Protein AF-A0A929A3M8-F1 (afdb_monomer_lite)

Foldseek 3Di:
DQDKAKDFAAQQWKKWQQAPVQPFIWIWGWHDDDPFWTKIFGAPDGHSDDDAPVVVVPGDGPGLIDTDTPCVCSVTPHMYTRGGDQDDPVSCVNVLVVCVVVPNDPVRSVVVVVVSNVRNPDDDTFTWIWDQDPNDIDIDTDDD

pLDDT: mean 92.81, std 7.04, range [53.34, 97.94]

Structure (mmCIF, N/CA/C/O backbone):
data_AF-A0A929A3M8-F1
#
_entry.id   AF-A0A929A3M8-F1
#
loop_
_atom_site.group_PDB
_atom_site.id
_atom_site.type_symbol
_atom_site.label_atom_id
_atom_site.label_alt_id
_atom_site.label_comp_id
_atom_site.label_asym_id
_atom_site.label_entity_id
_atom_site.label_seq_id
_atom_site.pdbx_PDB_ins_code
_atom_site.Cartn_x
_atom_site.Cartn_y
_atom_site.Cartn_z
_atom_site.occupancy
_atom_site.B_iso_or_equiv
_atom_site.auth_seq_id
_atom_site.auth_comp_id
_atom_site.auth_asym_id
_atom_site.auth_atom_id
_atom_site.pdbx_PDB_model_num
ATOM 1 N N . MET A 1 1 ? -1.871 -21.679 -12.265 1.00 53.34 1 MET A N 1
ATOM 2 C CA . MET A 1 1 ? -1.455 -21.773 -10.854 1.00 53.34 1 MET A CA 1
ATOM 3 C C . MET A 1 1 ? -0.637 -20.527 -10.605 1.00 53.34 1 MET A C 1
ATOM 5 O O . MET A 1 1 ? 0.323 -20.334 -11.343 1.00 53.34 1 MET A O 1
ATOM 9 N N . SER A 1 2 ? -1.087 -19.638 -9.722 1.00 64.31 2 SER A N 1
ATOM 10 C CA . SER A 1 2 ? -0.268 -18.497 -9.307 1.00 64.31 2 SER A CA 1
ATOM 11 C C . SER A 1 2 ? 0.923 -19.017 -8.505 1.00 64.31 2 SER A C 1
ATOM 13 O O . SER A 1 2 ? 0.824 -20.044 -7.830 1.00 64.31 2 SER A O 1
ATOM 15 N N . ASN A 1 3 ? 2.069 -18.357 -8.639 1.00 80.56 3 ASN A N 1
ATOM 16 C CA . ASN A 1 3 ? 3.227 -18.676 -7.814 1.00 80.56 3 ASN A CA 1
ATOM 17 C C . ASN A 1 3 ? 3.029 -18.050 -6.425 1.00 80.56 3 ASN A C 1
ATOM 19 O O . ASN A 1 3 ? 2.407 -16.989 -6.342 1.00 80.56 3 ASN A O 1
ATOM 23 N N . PRO A 1 4 ? 3.556 -18.662 -5.351 1.00 89.19 4 PRO A N 1
ATOM 24 C CA . PRO A 1 4 ? 3.612 -18.004 -4.054 1.00 89.19 4 PRO A CA 1
ATOM 25 C C . PRO A 1 4 ? 4.333 -16.655 -4.161 1.00 89.19 4 PRO A C 1
ATOM 27 O O . PRO A 1 4 ? 5.348 -16.557 -4.857 1.00 89.19 4 PRO A O 1
ATOM 30 N N . LEU A 1 5 ? 3.829 -15.645 -3.455 1.00 92.06 5 LEU A N 1
ATOM 31 C CA . LEU A 1 5 ? 4.439 -14.322 -3.360 1.00 92.06 5 LEU A CA 1
ATOM 32 C C . LEU A 1 5 ? 5.021 -14.124 -1.961 1.00 92.06 5 LEU A C 1
ATOM 34 O O 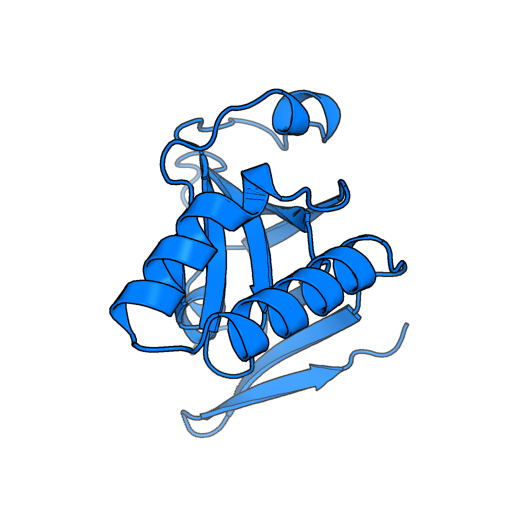. LEU A 1 5 ? 4.302 -14.207 -0.966 1.00 92.06 5 LEU A O 1
ATOM 38 N N . ASP A 1 6 ? 6.310 -13.808 -1.894 1.00 94.19 6 ASP A N 1
ATOM 39 C CA . ASP A 1 6 ? 6.954 -13.353 -0.666 1.00 94.19 6 ASP A CA 1
ATOM 40 C C . ASP A 1 6 ? 6.833 -11.827 -0.592 1.00 94.19 6 ASP A C 1
ATOM 42 O O . ASP A 1 6 ? 7.399 -11.114 -1.414 1.00 94.19 6 ASP A O 1
ATOM 46 N N . LEU A 1 7 ? 6.086 -11.331 0.392 1.00 94.62 7 LEU A N 1
ATOM 47 C CA . LEU A 1 7 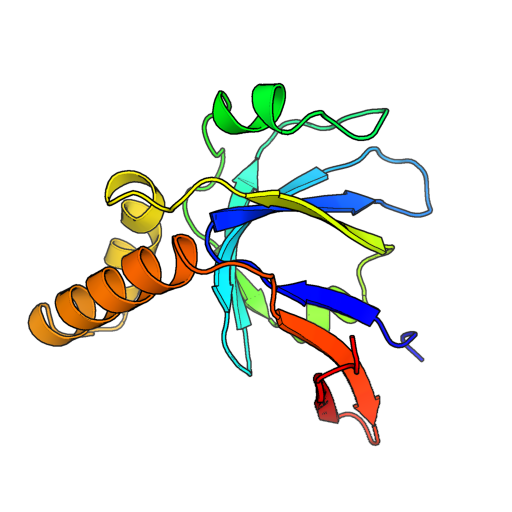? 5.785 -9.913 0.576 1.00 94.62 7 LEU A CA 1
ATOM 48 C C . LEU A 1 7 ? 6.357 -9.417 1.906 1.00 94.62 7 LEU A C 1
ATOM 50 O O . LEU A 1 7 ? 6.251 -10.101 2.926 1.00 94.62 7 LEU A O 1
ATOM 54 N N . ASP A 1 8 ? 6.933 -8.219 1.904 1.00 95.56 8 ASP A N 1
ATOM 55 C CA . ASP A 1 8 ? 7.335 -7.504 3.116 1.00 95.56 8 ASP A CA 1
ATOM 56 C C . ASP A 1 8 ? 6.310 -6.391 3.377 1.00 95.56 8 ASP A C 1
ATOM 58 O O . ASP A 1 8 ? 6.267 -5.389 2.663 1.00 95.56 8 ASP A O 1
ATOM 62 N N . VAL A 1 9 ? 5.439 -6.577 4.369 1.00 95.62 9 VAL A N 1
ATOM 63 C CA . VAL A 1 9 ? 4.327 -5.670 4.686 1.00 95.62 9 VAL A CA 1
ATOM 64 C C . VAL A 1 9 ? 4.786 -4.566 5.635 1.00 95.62 9 VAL A C 1
ATOM 66 O O . VAL A 1 9 ? 5.237 -4.835 6.749 1.00 95.62 9 VAL A O 1
ATOM 69 N N . LEU A 1 10 ? 4.637 -3.317 5.199 1.00 96.50 10 LEU A N 1
ATOM 70 C CA . LEU A 1 10 ? 4.975 -2.114 5.946 1.00 96.50 10 LEU A CA 1
ATOM 71 C C . LEU A 1 10 ? 3.897 -1.052 5.711 1.00 96.50 10 LEU A C 1
ATOM 73 O O . LEU A 1 10 ? 3.747 -0.554 4.595 1.00 96.50 10 LEU A O 1
ATOM 77 N N . TRP A 1 11 ? 3.158 -0.677 6.756 1.00 97.00 11 TRP A N 1
ATOM 78 C CA . TRP A 1 11 ? 2.201 0.431 6.682 1.00 97.00 11 TRP A CA 1
ATOM 79 C C . TRP A 1 11 ? 2.942 1.732 6.353 1.00 97.00 11 TRP A C 1
ATOM 81 O O . TRP A 1 11 ? 3.958 2.051 6.965 1.00 97.00 11 TRP A O 1
ATOM 91 N N . GLY A 1 12 ? 2.462 2.481 5.361 1.00 97.00 12 GLY A N 1
ATOM 92 C CA . GLY A 1 12 ? 3.185 3.626 4.799 1.00 97.00 12 GLY A CA 1
ATOM 93 C C . GLY A 1 12 ? 4.339 3.256 3.859 1.00 97.00 12 GLY A C 1
ATOM 94 O O . GLY A 1 12 ? 5.050 4.152 3.396 1.00 97.00 12 GLY A O 1
ATOM 95 N N . GLY A 1 13 ? 4.519 1.966 3.565 1.00 97.62 13 GLY A N 1
ATOM 96 C CA . GLY A 1 13 ? 5.479 1.445 2.600 1.00 97.62 13 GLY A CA 1
ATOM 97 C C . GLY A 1 13 ? 5.110 1.797 1.162 1.00 97.62 13 GLY A C 1
ATOM 98 O O . GLY A 1 13 ? 3.939 1.759 0.787 1.00 97.62 13 GLY A O 1
ATOM 99 N N . TYR A 1 14 ? 6.118 2.125 0.361 1.00 97.94 14 TYR A N 1
ATOM 100 C CA . TYR A 1 14 ? 6.021 2.287 -1.084 1.00 97.94 14 TYR A CA 1
ATOM 101 C C . TYR A 1 14 ? 6.443 0.992 -1.765 1.00 97.94 14 TYR A C 1
ATOM 103 O O . TYR A 1 14 ? 7.506 0.445 -1.463 1.00 97.94 14 TYR A O 1
ATOM 111 N N . TYR A 1 15 ? 5.625 0.530 -2.698 1.00 97.31 15 TYR A N 1
ATOM 112 C CA . TYR A 1 15 ? 5.800 -0.739 -3.383 1.00 97.31 15 TYR A CA 1
ATOM 113 C C . TYR A 1 15 ? 5.904 -0.523 -4.881 1.00 97.31 15 TYR A C 1
ATOM 115 O O . TYR A 1 15 ? 5.116 0.227 -5.451 1.00 97.31 15 TYR A O 1
ATOM 123 N N . ALA A 1 16 ? 6.843 -1.217 -5.512 1.00 96.12 16 ALA A N 1
ATOM 124 C CA . ALA A 1 16 ? 6.880 -1.383 -6.956 1.00 96.12 16 ALA A CA 1
ATOM 125 C C . ALA A 1 16 ? 6.024 -2.589 -7.351 1.00 96.12 16 ALA A C 1
ATOM 127 O O . ALA A 1 16 ? 6.239 -3.669 -6.805 1.00 96.12 16 ALA A O 1
ATOM 128 N N . SER A 1 17 ? 5.122 -2.423 -8.322 1.00 93.69 17 SER A N 1
ATOM 129 C CA . SER A 1 17 ? 4.612 -3.533 -9.138 1.00 93.69 17 SER A CA 1
ATOM 130 C C . SER A 1 17 ? 5.385 -3.546 -10.458 1.00 93.69 17 SER A C 1
ATOM 132 O O . SER A 1 17 ? 5.405 -2.552 -11.196 1.00 93.69 17 SER A O 1
ATOM 134 N N . ILE A 1 18 ? 6.089 -4.649 -10.710 1.00 92.12 18 ILE A N 1
ATOM 135 C CA . ILE A 1 18 ? 7.024 -4.811 -11.824 1.00 92.12 18 ILE A CA 1
ATOM 136 C C . ILE A 1 18 ? 6.432 -5.816 -12.818 1.00 92.12 18 ILE A C 1
ATOM 138 O O . ILE A 1 18 ? 6.495 -7.020 -12.566 1.00 92.12 18 ILE A O 1
ATOM 142 N N . PRO A 1 19 ? 5.904 -5.363 -13.965 1.00 88.19 19 PRO A N 1
ATOM 143 C CA . PRO A 1 19 ? 5.342 -6.256 -14.965 1.00 88.19 19 PRO A CA 1
ATOM 144 C C . PRO A 1 19 ? 6.431 -7.042 -15.716 1.00 88.19 19 PRO A C 1
ATOM 146 O O . PRO A 1 19 ? 7.484 -6.507 -16.075 1.00 88.19 19 PRO A O 1
ATOM 149 N N . LYS A 1 20 ? 6.171 -8.320 -16.016 1.00 82.00 20 LYS A N 1
ATOM 150 C CA . LYS A 1 20 ? 7.071 -9.233 -16.750 1.00 82.00 20 LYS A CA 1
ATOM 151 C C . LYS A 1 20 ? 7.211 -8.850 -18.218 1.00 82.00 20 LYS A C 1
ATOM 153 O O . LYS A 1 20 ? 8.196 -9.221 -18.855 1.00 82.00 20 LYS A O 1
ATOM 158 N N . ASP A 1 21 ? 6.226 -8.142 -18.763 1.00 86.25 21 ASP A N 1
ATOM 159 C CA . ASP A 1 21 ? 6.214 -7.690 -20.155 1.00 86.25 21 ASP A CA 1
ATOM 160 C C . ASP A 1 21 ? 7.057 -6.424 -20.398 1.00 86.25 21 ASP A C 1
ATOM 162 O O . ASP A 1 21 ? 7.259 -6.030 -21.548 1.00 86.25 21 ASP A O 1
ATOM 166 N N . GLY A 1 22 ? 7.589 -5.811 -19.333 1.00 82.38 22 GLY A N 1
ATOM 167 C CA . GLY A 1 22 ? 8.419 -4.614 -19.420 1.00 82.38 22 GLY A CA 1
ATOM 168 C C . GLY A 1 22 ? 7.642 -3.326 -19.709 1.00 82.38 22 GLY A C 1
ATOM 169 O O . GLY A 1 22 ? 8.260 -2.342 -20.114 1.00 82.38 22 GLY A O 1
ATOM 170 N N . SER A 1 23 ? 6.321 -3.301 -19.493 1.00 86.00 23 SER A N 1
ATOM 171 C CA . SER A 1 23 ? 5.458 -2.117 -19.679 1.00 86.00 23 SER A CA 1
ATOM 172 C C . SER A 1 23 ? 5.746 -0.948 -18.721 1.00 86.00 23 SER A C 1
ATOM 174 O O . SER A 1 23 ? 5.195 0.139 -18.894 1.00 86.00 23 SER A O 1
ATOM 176 N N . GLY A 1 24 ? 6.685 -1.130 -17.791 1.00 91.94 24 GLY A N 1
ATOM 177 C CA . GLY A 1 24 ? 7.164 -0.118 -16.856 1.00 91.94 24 GLY A CA 1
ATOM 178 C C . GLY A 1 24 ? 6.682 -0.380 -15.434 1.00 91.94 24 GLY A C 1
ATOM 179 O O . GLY A 1 24 ? 5.648 -0.995 -15.208 1.00 91.94 24 GLY A O 1
ATOM 180 N N . ILE A 1 25 ? 7.469 0.059 -14.460 1.00 94.75 25 ILE A N 1
ATOM 181 C CA . ILE A 1 25 ? 7.209 -0.155 -13.039 1.00 94.75 25 ILE A CA 1
ATOM 182 C C . ILE A 1 25 ? 6.176 0.867 -12.580 1.00 94.75 25 ILE A C 1
ATOM 184 O O . ILE A 1 25 ? 6.384 2.072 -12.739 1.00 94.75 25 ILE A O 1
ATOM 188 N N . SER A 1 26 ? 5.090 0.384 -11.990 1.00 95.06 26 SER A N 1
ATOM 189 C CA . SER A 1 26 ? 4.109 1.223 -11.301 1.00 95.06 26 SER A CA 1
ATOM 190 C C . SER A 1 26 ? 4.368 1.204 -9.798 1.00 95.06 26 SER A C 1
ATOM 192 O O . SER A 1 26 ? 5.014 0.288 -9.282 1.00 95.06 26 SER A O 1
ATOM 194 N N . VAL A 1 27 ? 3.895 2.231 -9.091 1.00 96.62 27 VAL A N 1
ATOM 195 C CA . VAL A 1 27 ? 4.092 2.355 -7.645 1.00 96.62 27 VAL A CA 1
ATOM 196 C C . VAL A 1 27 ? 2.768 2.590 -6.938 1.00 96.62 27 VAL A C 1
ATOM 198 O O . VAL A 1 27 ? 1.901 3.320 -7.422 1.00 96.62 27 VAL A O 1
ATOM 201 N N . PHE A 1 28 ? 2.640 2.005 -5.753 1.00 97.12 28 PHE A N 1
ATOM 202 C CA . PHE A 1 28 ? 1.574 2.310 -4.810 1.00 97.12 28 PHE A CA 1
ATOM 203 C C . PHE A 1 28 ? 2.131 2.473 -3.396 1.00 97.12 28 PHE A C 1
ATOM 205 O O . PHE A 1 28 ? 3.216 1.983 -3.079 1.00 97.12 28 PHE A O 1
ATOM 212 N N . ARG A 1 29 ? 1.383 3.160 -2.533 1.00 97.88 29 ARG A N 1
ATOM 213 C CA . ARG A 1 29 ? 1.700 3.288 -1.107 1.00 97.88 29 ARG A CA 1
ATOM 214 C C . ARG A 1 29 ? 0.655 2.564 -0.278 1.00 97.88 29 ARG A C 1
ATOM 216 O O . ARG A 1 29 ? -0.534 2.825 -0.436 1.00 97.88 29 ARG A O 1
ATOM 223 N N . LEU A 1 30 ? 1.095 1.674 0.606 1.00 97.69 30 LEU A N 1
ATOM 224 C CA . LEU A 1 30 ? 0.218 0.906 1.484 1.00 97.69 30 LEU A CA 1
ATOM 225 C C . LEU A 1 30 ? -0.322 1.791 2.612 1.00 97.69 30 LEU A C 1
ATOM 227 O O . LEU A 1 30 ? 0.449 2.369 3.380 1.00 97.69 30 LEU A O 1
ATOM 231 N N . LEU A 1 31 ? -1.644 1.872 2.723 1.00 97.69 31 LEU A N 1
ATOM 232 C CA . LEU A 1 31 ? -2.357 2.618 3.762 1.00 97.69 31 LEU A CA 1
ATOM 233 C C . LEU A 1 31 ? -2.853 1.687 4.867 1.00 97.69 31 LEU A C 1
ATOM 235 O O . LEU A 1 31 ? -2.755 2.018 6.045 1.00 97.69 31 LEU A O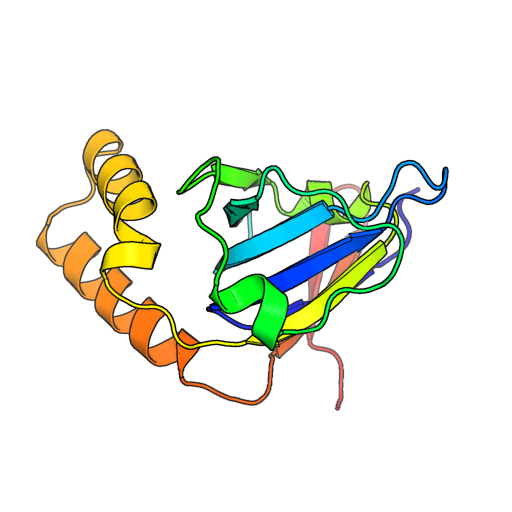 1
ATOM 239 N N . ASP A 1 32 ? -3.366 0.520 4.476 1.00 96.31 32 ASP A N 1
ATOM 240 C CA . ASP A 1 32 ? -3.869 -0.506 5.384 1.00 96.31 32 ASP A CA 1
ATOM 241 C C . ASP A 1 32 ? -3.763 -1.898 4.750 1.00 96.31 32 ASP A C 1
ATOM 243 O O . ASP A 1 32 ? -3.760 -2.033 3.525 1.00 96.31 32 ASP A O 1
ATOM 247 N N . PHE A 1 33 ? -3.680 -2.935 5.577 1.00 95.19 33 PHE A N 1
ATOM 248 C CA . PHE A 1 33 ? -3.514 -4.319 5.154 1.00 95.19 33 PHE A CA 1
ATOM 249 C C . PHE A 1 33 ? -4.343 -5.245 6.042 1.00 95.19 33 PHE A C 1
ATOM 251 O O . PHE A 1 33 ? -4.149 -5.317 7.256 1.00 95.19 33 PHE A O 1
ATOM 258 N N . THR A 1 34 ? -5.255 -5.986 5.422 1.00 92.31 34 THR A N 1
ATOM 259 C CA . THR A 1 34 ? -6.139 -6.944 6.089 1.00 92.31 34 THR A CA 1
ATOM 260 C C . THR A 1 34 ? -6.024 -8.314 5.428 1.00 92.31 34 THR A C 1
ATOM 262 O O . THR A 1 34 ? -5.296 -8.493 4.456 1.00 92.31 34 THR A O 1
ATOM 265 N N . ARG A 1 35 ? -6.759 -9.302 5.946 1.00 89.62 35 ARG A N 1
ATOM 266 C CA . ARG A 1 35 ? -6.781 -10.653 5.373 1.00 89.62 35 ARG A CA 1
ATOM 267 C C . ARG A 1 35 ? -7.387 -10.713 3.968 1.00 89.62 35 ARG A C 1
ATOM 269 O O . ARG A 1 35 ? -6.991 -11.576 3.192 1.00 89.62 35 ARG A O 1
ATOM 276 N N . ASP A 1 36 ? -8.328 -9.825 3.665 1.00 91.12 36 ASP A N 1
ATOM 277 C CA . ASP A 1 36 ? -9.130 -9.908 2.439 1.00 91.12 36 ASP A CA 1
ATOM 278 C C . ASP A 1 36 ? -8.720 -8.852 1.405 1.00 91.12 36 ASP A C 1
ATOM 280 O O . ASP A 1 36 ? -8.866 -9.057 0.199 1.00 91.12 36 ASP A O 1
ATOM 284 N N . ALA A 1 37 ? -8.188 -7.721 1.866 1.00 95.06 37 ALA A N 1
ATOM 285 C CA . ALA A 1 37 ? -7.811 -6.606 1.014 1.00 95.06 37 ALA A CA 1
ATOM 286 C C . ALA A 1 37 ? -6.627 -5.827 1.581 1.00 95.06 37 ALA A C 1
ATOM 288 O O . ALA A 1 37 ? -6.411 -5.767 2.796 1.00 95.06 37 ALA A O 1
ATOM 289 N N . TYR A 1 38 ? -5.919 -5.153 0.685 1.00 95.88 38 TYR A N 1
ATOM 290 C CA . TYR A 1 38 ? -5.037 -4.055 1.035 1.00 95.88 38 TYR A CA 1
ATOM 291 C C . TYR A 1 38 ? -5.619 -2.746 0.503 1.00 95.88 38 TYR A C 1
ATOM 293 O O . TYR A 1 38 ? -6.284 -2.703 -0.534 1.00 95.88 38 TYR A O 1
ATOM 301 N N . HIS A 1 39 ? -5.386 -1.671 1.241 1.00 97.38 39 HIS A N 1
ATOM 302 C CA . HIS A 1 39 ? -5.786 -0.328 0.858 1.00 97.38 39 HIS A CA 1
ATOM 303 C C . HIS A 1 39 ? -4.543 0.449 0.469 1.00 97.38 39 HIS A C 1
ATOM 305 O O . HIS A 1 39 ? -3.576 0.499 1.232 1.00 97.38 39 HIS A O 1
ATOM 311 N N . ALA A 1 40 ? -4.570 1.058 -0.709 1.00 97.50 40 ALA A N 1
ATOM 312 C CA . ALA A 1 40 ? -3.414 1.746 -1.254 1.00 97.50 40 ALA A CA 1
ATOM 313 C C . ALA A 1 40 ? -3.764 3.123 -1.815 1.00 97.50 40 ALA A C 1
ATOM 315 O O . ALA A 1 40 ? -4.866 3.341 -2.315 1.00 97.50 40 ALA A O 1
ATOM 316 N N . ALA A 1 41 ? -2.792 4.030 -1.776 1.00 97.81 41 ALA A N 1
ATOM 317 C CA . ALA A 1 41 ? -2.760 5.192 -2.652 1.00 97.81 41 ALA A CA 1
ATOM 318 C C . ALA A 1 41 ? -1.998 4.821 -3.934 1.00 97.81 41 ALA A C 1
ATOM 320 O O . ALA A 1 41 ? -0.944 4.182 -3.862 1.00 97.81 41 ALA A O 1
ATOM 321 N N . LEU A 1 42 ? -2.523 5.204 -5.099 1.00 97.00 42 LEU A N 1
ATOM 322 C CA . LEU A 1 42 ? -1.950 4.875 -6.407 1.00 97.00 42 LEU A CA 1
ATOM 323 C C . LEU A 1 42 ? -1.335 6.112 -7.061 1.00 97.00 42 LEU A C 1
ATOM 325 O O . LEU A 1 42 ? -1.907 7.205 -7.013 1.00 97.00 42 LEU A O 1
ATOM 329 N N . TYR A 1 43 ? -0.196 5.917 -7.717 1.00 97.00 43 TYR A N 1
ATOM 330 C CA . TYR A 1 43 ? 0.544 6.958 -8.426 1.00 97.00 43 TYR A CA 1
ATOM 331 C C . TYR A 1 43 ? 0.369 6.787 -9.938 1.00 97.00 43 TYR A C 1
ATOM 333 O O . TYR A 1 43 ? 0.238 5.668 -10.432 1.00 97.00 43 TYR A O 1
ATOM 341 N N . GLY A 1 44 ? 0.301 7.903 -10.666 1.00 95.50 44 GLY A N 1
ATOM 342 C CA . GLY A 1 44 ? 0.099 7.892 -12.122 1.00 95.50 44 GLY A CA 1
ATOM 343 C C . GLY A 1 44 ? 1.404 7.736 -12.906 1.00 95.50 44 GLY A C 1
ATOM 344 O O . GLY A 1 44 ? 1.393 7.502 -14.113 1.00 95.50 44 GLY A O 1
ATOM 345 N N . GLU A 1 45 ? 2.530 7.900 -12.223 1.00 95.56 45 GLU A N 1
ATOM 346 C CA . GLU A 1 45 ? 3.874 7.804 -12.753 1.00 95.56 45 GLU A CA 1
ATOM 347 C C . GLU A 1 45 ? 4.247 6.354 -13.079 1.00 95.56 45 GLU A C 1
ATOM 349 O O . GLU A 1 45 ? 3.877 5.404 -12.389 1.00 95.56 45 GLU A O 1
ATOM 354 N N . THR A 1 46 ? 5.031 6.185 -14.141 1.00 95.06 46 THR A N 1
ATOM 355 C CA . THR A 1 46 ? 5.601 4.896 -14.540 1.00 95.06 46 THR A CA 1
ATOM 356 C C . THR A 1 46 ? 7.108 5.046 -14.684 1.00 95.06 46 THR A C 1
ATOM 358 O O . THR A 1 46 ? 7.589 6.023 -15.262 1.00 95.06 46 THR A O 1
ATOM 361 N N . PHE A 1 47 ? 7.858 4.072 -14.176 1.00 95.56 47 PHE A N 1
ATOM 362 C CA . PHE A 1 47 ? 9.315 4.116 -14.108 1.00 95.56 47 PHE A CA 1
ATOM 363 C C . PHE A 1 47 ? 9.945 3.027 -14.977 1.00 95.56 47 PHE A C 1
ATOM 365 O O . PHE A 1 47 ? 9.445 1.911 -15.074 1.00 95.56 47 PHE A O 1
ATOM 372 N N . THR A 1 48 ? 11.076 3.328 -15.612 1.00 94.56 48 THR A N 1
ATOM 373 C CA . THR A 1 48 ? 11.837 2.340 -16.402 1.00 94.56 48 THR A CA 1
ATOM 374 C C . THR A 1 48 ? 12.821 1.533 -15.555 1.00 94.56 48 THR A C 1
ATOM 376 O O . THR A 1 48 ? 13.247 0.454 -15.959 1.00 94.56 48 THR A O 1
ATOM 379 N N . THR A 1 49 ? 13.184 2.049 -14.382 1.00 94.12 49 THR A N 1
ATOM 380 C CA . THR A 1 49 ? 14.048 1.409 -13.383 1.00 94.12 49 THR A CA 1
ATOM 381 C C . THR A 1 49 ? 13.442 1.595 -12.002 1.00 94.12 49 THR A C 1
ATOM 383 O O . THR A 1 49 ? 12.631 2.499 -11.817 1.00 94.12 49 THR A O 1
ATOM 386 N N . MET A 1 50 ? 13.852 0.776 -11.029 1.00 95.38 50 MET A N 1
ATOM 387 C CA . MET A 1 50 ? 13.382 0.901 -9.647 1.00 95.38 50 MET A CA 1
ATOM 388 C C . MET A 1 50 ? 13.607 2.336 -9.130 1.00 95.38 50 MET A C 1
ATOM 390 O O . MET A 1 50 ? 14.762 2.776 -9.114 1.00 95.38 50 MET A O 1
ATOM 394 N N . PRO A 1 51 ? 12.547 3.076 -8.754 1.00 96.06 51 PRO A N 1
ATOM 395 C CA . PRO A 1 51 ? 12.696 4.429 -8.231 1.00 96.06 51 PRO A CA 1
ATOM 396 C C . PRO A 1 51 ? 13.290 4.419 -6.820 1.00 96.06 51 PRO A C 1
ATOM 398 O O . PRO A 1 51 ? 13.123 3.458 -6.065 1.00 96.06 51 PRO A O 1
ATOM 401 N N . ALA A 1 52 ? 13.981 5.498 -6.448 1.00 96.06 52 ALA A N 1
ATOM 402 C CA . ALA A 1 52 ? 14.441 5.684 -5.078 1.00 96.06 52 ALA A CA 1
ATOM 403 C C . ALA A 1 52 ? 13.291 6.182 -4.191 1.00 96.06 52 ALA A C 1
ATOM 405 O O . ALA A 1 52 ? 12.412 6.908 -4.651 1.00 96.06 52 ALA A O 1
ATOM 406 N N . LEU A 1 53 ? 13.319 5.847 -2.897 1.00 96.25 53 LEU A N 1
ATOM 407 C CA . LEU A 1 53 ? 12.288 6.282 -1.946 1.00 96.25 53 LEU A CA 1
ATOM 408 C C . LEU A 1 53 ? 12.113 7.812 -1.927 1.00 96.25 53 LEU A C 1
ATOM 410 O O . LEU A 1 53 ? 10.983 8.293 -1.891 1.00 96.25 53 LEU A O 1
ATOM 414 N N . ASP A 1 54 ? 13.214 8.564 -1.991 1.00 95.69 54 ASP A N 1
ATOM 415 C CA . ASP A 1 54 ? 13.194 10.033 -1.966 1.00 95.69 54 ASP A CA 1
ATOM 416 C C . ASP A 1 54 ? 12.437 10.640 -3.160 1.00 95.69 54 ASP A C 1
ATOM 418 O O . ASP A 1 54 ? 11.804 11.688 -3.017 1.00 95.69 54 ASP A O 1
ATOM 422 N N . ASP A 1 55 ? 12.435 9.963 -4.312 1.00 94.62 55 ASP A N 1
ATOM 423 C CA . ASP A 1 55 ? 11.657 10.395 -5.474 1.00 94.62 55 ASP A CA 1
ATOM 424 C C . ASP A 1 55 ? 10.156 10.202 -5.212 1.00 94.62 55 ASP A C 1
ATOM 426 O O . ASP A 1 55 ? 9.341 11.069 -5.532 1.00 94.62 55 ASP A O 1
ATOM 430 N N . LEU A 1 56 ? 9.788 9.099 -4.554 1.00 96.50 56 LEU A N 1
ATOM 431 C CA . LEU A 1 56 ? 8.398 8.699 -4.319 1.00 96.50 56 LEU A CA 1
ATOM 432 C C . LEU A 1 56 ? 7.699 9.531 -3.247 1.00 96.50 56 LEU A C 1
ATOM 434 O O . LEU A 1 56 ? 6.532 9.880 -3.403 1.00 96.50 56 LEU A O 1
ATOM 438 N N . VAL A 1 57 ? 8.406 9.899 -2.175 1.00 93.69 57 VAL A N 1
ATOM 439 C CA . VAL A 1 57 ? 7.831 10.703 -1.076 1.00 93.69 57 VAL A CA 1
ATOM 440 C C . VAL A 1 57 ? 7.438 12.119 -1.499 1.00 93.69 57 VAL A C 1
ATOM 442 O O . VAL A 1 57 ? 6.770 12.814 -0.731 1.00 93.69 57 VAL A O 1
ATOM 445 N N . SER A 1 58 ? 7.891 12.557 -2.676 1.00 91.00 58 SER A N 1
ATOM 446 C CA . SER A 1 58 ? 7.566 13.857 -3.263 1.00 91.00 58 SER A CA 1
ATOM 447 C C . SER A 1 58 ? 6.350 13.819 -4.195 1.00 91.00 58 SER A C 1
ATOM 449 O O . SER A 1 58 ? 5.832 14.876 -4.559 1.00 91.00 58 SER A O 1
ATOM 451 N N . LEU A 1 59 ? 5.888 12.622 -4.571 1.00 94.44 59 LEU A N 1
ATOM 452 C CA . LEU A 1 59 ? 4.778 12.450 -5.499 1.00 94.44 59 LEU A CA 1
ATOM 453 C C . LEU A 1 59 ? 3.435 12.711 -4.822 1.00 94.44 59 LEU A C 1
ATOM 455 O O . LEU A 1 59 ? 3.219 12.375 -3.655 1.00 94.44 59 LEU A O 1
ATOM 459 N N . ALA A 1 60 ? 2.501 13.248 -5.601 1.00 94.31 60 ALA A N 1
ATOM 460 C CA . ALA A 1 60 ? 1.100 13.305 -5.223 1.00 94.31 60 ALA A CA 1
ATOM 461 C C . ALA A 1 60 ? 0.385 12.061 -5.776 1.00 94.31 60 ALA A C 1
ATOM 463 O O . ALA A 1 60 ? 0.557 11.749 -6.956 1.00 94.31 60 ALA A O 1
ATOM 464 N N . PRO A 1 61 ? -0.421 11.351 -4.972 1.00 95.75 61 PRO A N 1
ATOM 465 C CA . PRO A 1 61 ? -1.179 10.219 -5.480 1.00 95.75 61 PRO A CA 1
ATOM 466 C C . PRO A 1 61 ? -2.198 10.690 -6.526 1.00 95.75 61 PRO A C 1
ATOM 468 O O . PRO A 1 61 ? -2.908 11.677 -6.325 1.00 95.75 61 PRO A O 1
ATOM 471 N N . TRP A 1 62 ? -2.296 9.957 -7.635 1.00 95.69 62 TRP A N 1
ATOM 472 C CA . TRP A 1 62 ? -3.366 10.139 -8.619 1.00 95.69 62 TRP A CA 1
ATOM 473 C C . TRP A 1 62 ? -4.715 9.693 -8.043 1.00 95.69 62 TRP A C 1
ATOM 475 O O . TRP A 1 62 ? -5.744 10.320 -8.297 1.00 95.69 62 TRP A O 1
ATOM 485 N N . LEU A 1 63 ? -4.692 8.635 -7.227 1.00 94.69 63 LEU A N 1
ATOM 486 C CA . LEU A 1 63 ? -5.834 8.153 -6.465 1.00 94.69 63 LEU A CA 1
ATOM 487 C C . LEU A 1 63 ? -5.423 7.975 -5.003 1.00 94.69 63 LEU A C 1
ATOM 489 O O . LEU A 1 63 ? -4.589 7.130 -4.687 1.00 94.69 63 LEU A O 1
ATOM 493 N N . GLY A 1 64 ? -6.016 8.771 -4.110 1.00 95.06 64 GLY A N 1
ATOM 494 C CA . GLY A 1 64 ? -5.661 8.779 -2.686 1.00 95.06 64 GLY A CA 1
ATOM 495 C C . GLY A 1 64 ? -6.078 7.522 -1.917 1.00 95.06 64 GLY A C 1
ATOM 496 O O . GLY A 1 64 ? -5.541 7.267 -0.847 1.00 95.06 64 GLY A O 1
ATOM 497 N N . HIS A 1 65 ? -7.017 6.730 -2.442 1.00 97.00 65 HIS A N 1
ATOM 498 C CA . HIS A 1 65 ? -7.451 5.475 -1.830 1.00 97.00 65 HIS A CA 1
ATOM 499 C C . HIS A 1 65 ? -8.068 4.528 -2.860 1.00 97.00 65 HIS A C 1
ATOM 501 O O . HIS A 1 65 ? -8.947 4.915 -3.630 1.00 97.00 65 HIS A O 1
ATOM 507 N N . ALA A 1 66 ? -7.621 3.277 -2.834 1.00 96.25 66 ALA A N 1
ATOM 508 C CA . ALA A 1 66 ? -8.218 2.158 -3.539 1.00 96.25 66 ALA A CA 1
ATOM 509 C C . ALA A 1 66 ? -8.207 0.915 -2.635 1.00 96.25 66 ALA A C 1
ATOM 511 O O . ALA A 1 66 ? -7.129 0.516 -2.180 1.00 96.25 66 ALA A O 1
ATOM 512 N N . PRO A 1 67 ? -9.364 0.283 -2.367 1.00 95.94 67 PRO A N 1
ATOM 513 C CA . PRO A 1 67 ? -9.404 -1.069 -1.828 1.00 95.94 67 PRO A CA 1
ATOM 514 C C . PRO A 1 67 ? -9.100 -2.071 -2.947 1.00 95.94 67 PRO A C 1
ATOM 516 O O . PRO A 1 67 ? -9.738 -2.043 -4.001 1.00 95.94 67 PRO A O 1
ATOM 519 N N . ILE A 1 68 ? -8.145 -2.967 -2.721 1.00 95.06 68 ILE A N 1
ATOM 520 C CA . ILE A 1 68 ? -7.739 -3.977 -3.698 1.00 95.06 68 ILE A CA 1
ATOM 521 C C . ILE A 1 68 ? -7.736 -5.345 -3.014 1.00 95.06 68 ILE A C 1
ATOM 523 O O . ILE A 1 68 ? -7.201 -5.501 -1.915 1.00 95.06 68 ILE A O 1
ATOM 527 N N . ALA A 1 69 ? -8.364 -6.336 -3.650 1.00 94.56 69 ALA A N 1
ATOM 528 C CA . ALA A 1 69 ? -8.436 -7.697 -3.125 1.00 94.56 69 ALA A CA 1
ATOM 529 C C . ALA A 1 69 ? -7.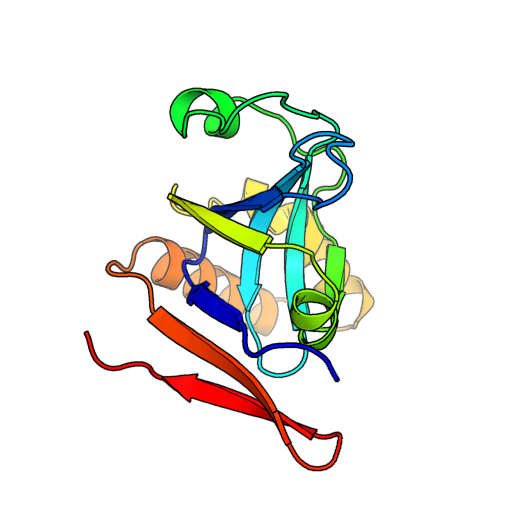028 -8.285 -2.965 1.00 94.56 69 ALA A C 1
ATOM 531 O O . ALA A 1 69 ? -6.187 -8.137 -3.852 1.00 94.56 69 ALA A O 1
ATOM 532 N N . LEU A 1 70 ? -6.749 -8.931 -1.834 1.00 93.00 70 LEU A N 1
ATOM 533 C CA . LEU A 1 70 ? -5.385 -9.353 -1.514 1.00 93.00 70 LEU A CA 1
ATOM 534 C C . LEU A 1 70 ? -4.859 -10.440 -2.466 1.00 93.00 70 LEU A C 1
ATOM 536 O O . LEU A 1 70 ? -3.674 -10.466 -2.792 1.00 93.00 70 LEU A O 1
ATOM 540 N N . ASP A 1 71 ? -5.748 -11.299 -2.961 1.00 91.62 71 ASP A N 1
ATOM 541 C CA . ASP A 1 71 ? -5.436 -12.337 -3.946 1.00 91.62 71 ASP A CA 1
ATOM 542 C C . ASP A 1 71 ? -4.990 -11.771 -5.304 1.00 91.62 71 ASP A C 1
ATOM 544 O O . ASP A 1 71 ? -4.282 -12.454 -6.045 1.00 91.62 71 ASP A O 1
ATOM 548 N N . SER A 1 72 ? -5.322 -10.514 -5.617 1.00 90.00 72 SER A N 1
ATOM 549 C CA . SER A 1 72 ? -4.836 -9.845 -6.826 1.00 90.00 72 SER A CA 1
ATOM 550 C C . SER A 1 72 ? -3.312 -9.713 -6.853 1.00 90.00 72 SER A C 1
ATOM 552 O O . SER A 1 72 ? -2.735 -9.833 -7.929 1.00 90.00 72 SER A O 1
ATOM 554 N N . LEU A 1 73 ? -2.648 -9.608 -5.691 1.00 90.44 73 LEU A N 1
ATOM 555 C CA . LEU A 1 73 ? -1.183 -9.585 -5.601 1.00 90.44 73 LEU A CA 1
ATOM 556 C C . LEU A 1 73 ? -0.541 -10.866 -6.152 1.00 90.44 73 LEU A C 1
ATOM 558 O O . LEU A 1 73 ? 0.614 -10.844 -6.558 1.00 90.44 73 LEU A O 1
ATOM 562 N N . LEU A 1 74 ? -1.277 -11.982 -6.197 1.00 89.00 74 LEU A N 1
ATOM 563 C CA . LEU A 1 74 ? -0.799 -13.238 -6.785 1.00 89.00 74 LEU A CA 1
ATOM 564 C C . LEU A 1 74 ? -0.901 -13.269 -8.318 1.00 89.00 74 LEU A C 1
ATOM 566 O O . LEU A 1 74 ? -0.334 -14.166 -8.948 1.00 89.00 74 LEU A O 1
ATOM 570 N N . ASN A 1 75 ? -1.656 -12.337 -8.906 1.00 80.81 75 ASN A N 1
ATOM 571 C CA . ASN A 1 75 ? -1.733 -12.128 -10.352 1.00 80.81 75 ASN A CA 1
ATOM 572 C C . ASN A 1 75 ? -0.714 -11.091 -10.836 1.00 80.81 75 ASN A C 1
ATOM 574 O O . ASN A 1 75 ? -0.405 -11.068 -12.027 1.00 80.81 75 ASN A O 1
ATOM 578 N N . GLU A 1 76 ? -0.211 -10.256 -9.926 1.00 67.31 76 GLU A N 1
ATOM 579 C CA . GLU A 1 76 ? 0.854 -9.305 -10.208 1.00 67.31 76 GLU A CA 1
ATOM 580 C C . GLU A 1 76 ? 2.165 -10.032 -10.518 1.00 67.31 76 GLU A C 1
ATOM 582 O O . GLU A 1 76 ? 2.424 -11.170 -10.114 1.00 67.31 76 GLU A O 1
ATOM 587 N N . ASP A 1 77 ? 2.996 -9.369 -11.307 1.00 72.19 77 ASP A N 1
ATOM 588 C CA . ASP A 1 77 ? 4.154 -10.004 -11.909 1.00 72.19 77 ASP A CA 1
ATOM 589 C C . ASP A 1 77 ? 5.335 -10.144 -10.945 1.00 72.19 77 ASP A C 1
ATOM 591 O O . ASP A 1 77 ? 5.964 -11.210 -10.936 1.00 72.19 77 ASP A O 1
ATOM 595 N N . ASP A 1 78 ? 5.577 -9.107 -10.138 1.00 88.50 78 ASP A N 1
ATOM 596 C CA . ASP A 1 78 ? 6.453 -9.066 -8.965 1.00 88.50 78 ASP A CA 1
ATOM 597 C C . ASP A 1 78 ? 6.135 -7.795 -8.150 1.00 88.50 78 ASP A C 1
ATOM 599 O O . ASP A 1 78 ? 5.980 -6.714 -8.724 1.00 88.50 78 ASP A O 1
ATOM 603 N N . VAL A 1 79 ? 6.020 -7.916 -6.824 1.00 93.94 79 VAL A N 1
ATOM 604 C CA . VAL A 1 79 ? 5.690 -6.802 -5.921 1.00 93.94 79 VAL A CA 1
ATOM 605 C C . VAL A 1 79 ? 6.778 -6.670 -4.868 1.00 93.94 79 VAL A C 1
ATOM 607 O O . VAL A 1 79 ? 6.984 -7.578 -4.065 1.00 93.94 79 VAL A O 1
ATOM 610 N N . GLN A 1 80 ? 7.457 -5.523 -4.839 1.00 95.25 80 GLN A N 1
ATOM 611 C CA . GLN A 1 80 ? 8.618 -5.309 -3.971 1.00 95.25 80 GLN A CA 1
ATOM 612 C C . GLN A 1 80 ? 8.481 -4.044 -3.126 1.00 95.25 80 GLN A C 1
ATOM 614 O O . GLN A 1 80 ? 8.158 -2.975 -3.644 1.00 95.25 80 GLN A O 1
ATOM 619 N N . LEU A 1 81 ? 8.783 -4.155 -1.828 1.00 96.81 81 LEU A N 1
ATOM 620 C CA . LEU A 1 81 ? 8.897 -3.007 -0.928 1.00 96.81 81 LEU A CA 1
ATOM 621 C C . LEU A 1 81 ? 10.160 -2.204 -1.271 1.00 96.81 81 LEU A C 1
ATOM 623 O O . LEU A 1 81 ? 11.272 -2.723 -1.208 1.00 96.81 81 LEU A O 1
ATOM 627 N N . ILE A 1 82 ? 9.986 -0.922 -1.584 1.00 97.19 82 ILE A N 1
ATOM 628 C CA . ILE A 1 82 ? 11.077 0.022 -1.871 1.00 97.19 82 ILE A CA 1
ATOM 629 C C . ILE A 1 82 ? 11.608 0.629 -0.567 1.00 97.19 82 ILE A C 1
ATOM 631 O O . ILE A 1 82 ? 12.810 0.808 -0.383 1.00 97.19 82 ILE A O 1
ATOM 635 N N . GLY A 1 83 ? 10.695 0.958 0.346 1.00 96.00 83 GLY A N 1
ATOM 636 C CA . GLY A 1 83 ? 10.969 1.610 1.622 1.00 96.00 83 GLY A CA 1
ATOM 637 C C . GLY A 1 83 ? 9.694 2.223 2.193 1.00 96.00 83 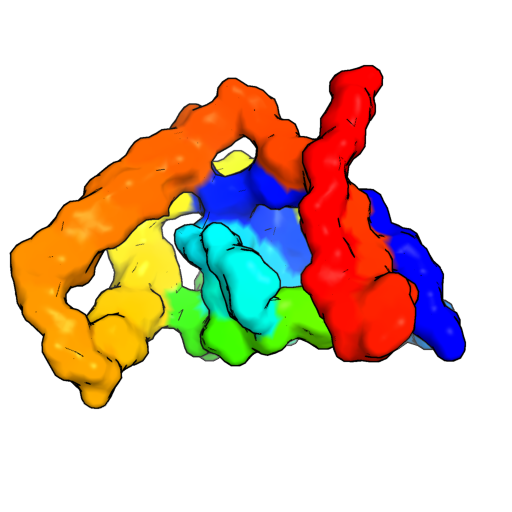GLY A C 1
ATOM 638 O O . GLY A 1 83 ? 8.633 2.120 1.581 1.00 96.00 83 GLY A O 1
ATOM 639 N N . GLY A 1 84 ? 9.772 2.859 3.359 1.00 95.19 84 GLY A N 1
ATOM 640 C CA . GLY A 1 84 ? 8.597 3.421 4.025 1.00 95.19 84 GLY A CA 1
ATOM 641 C C . GLY A 1 84 ? 8.792 4.847 4.502 1.00 95.19 84 GLY A C 1
ATOM 642 O O . GLY A 1 84 ? 9.892 5.269 4.852 1.00 95.19 84 GLY A O 1
ATOM 643 N N . LYS A 1 85 ? 7.681 5.581 4.546 1.00 95.62 85 LYS A N 1
ATOM 644 C CA . LYS A 1 85 ? 7.555 6.829 5.295 1.00 95.62 85 LYS A CA 1
ATOM 645 C C . LYS A 1 85 ? 6.290 6.721 6.146 1.00 95.62 85 LYS A C 1
ATOM 647 O O . LYS A 1 85 ? 5.240 6.411 5.568 1.00 95.62 85 LYS A O 1
ATOM 652 N N . PRO A 1 86 ? 6.360 7.007 7.461 1.00 96.56 86 PRO A N 1
ATOM 653 C CA . PRO A 1 86 ? 5.190 6.962 8.326 1.00 96.56 86 PRO A CA 1
ATOM 654 C C . PRO A 1 86 ? 4.007 7.708 7.716 1.00 96.56 86 PRO A C 1
ATOM 656 O O . PRO A 1 86 ? 4.174 8.758 7.083 1.00 96.56 86 PRO A O 1
ATOM 659 N N . LEU A 1 87 ? 2.825 7.127 7.877 1.00 97.31 87 LEU A N 1
ATOM 660 C CA . LEU A 1 87 ? 1.582 7.713 7.408 1.00 97.31 87 LEU A CA 1
ATOM 661 C C . LEU A 1 87 ? 1.305 9.003 8.184 1.00 97.31 87 LEU A C 1
ATOM 663 O O . LEU A 1 87 ? 1.650 9.146 9.359 1.00 97.31 87 LEU A O 1
ATOM 667 N N . SER A 1 88 ? 0.673 9.944 7.501 1.00 96.25 88 SER A N 1
ATOM 668 C CA . SER A 1 88 ? 0.086 11.152 8.066 1.00 96.25 88 SER A CA 1
ATOM 669 C C . SER A 1 88 ? -1.439 11.087 7.971 1.00 96.25 88 SER A C 1
ATOM 671 O O . SER A 1 88 ? -1.995 10.184 7.347 1.00 96.25 88 SER A O 1
ATOM 673 N N . LEU A 1 89 ? -2.130 12.040 8.599 1.00 96.00 89 LEU A N 1
ATOM 674 C CA . LEU A 1 89 ? -3.587 12.143 8.464 1.00 96.00 89 LEU A CA 1
ATOM 675 C C . LEU A 1 89 ? -3.999 12.422 7.014 1.00 96.00 89 LEU A C 1
ATOM 677 O O . LEU A 1 89 ? -4.956 11.820 6.539 1.00 96.00 89 LEU A O 1
ATOM 681 N N . ASP A 1 90 ? -3.238 13.265 6.315 1.00 95.25 90 ASP A N 1
ATOM 682 C CA . ASP A 1 90 ? -3.493 13.625 4.918 1.00 95.25 90 ASP A CA 1
ATOM 683 C C . ASP A 1 90 ? -3.403 12.392 4.001 1.00 95.25 90 ASP A C 1
ATOM 685 O O . ASP A 1 90 ? -4.220 12.225 3.099 1.00 95.25 90 ASP A O 1
ATOM 689 N N . ASP A 1 91 ? -2.478 11.465 4.285 1.00 96.25 91 ASP A N 1
ATOM 690 C CA . ASP A 1 91 ? -2.361 10.201 3.540 1.00 96.25 91 ASP A CA 1
ATOM 691 C C . ASP A 1 91 ? -3.612 9.311 3.676 1.00 96.25 91 ASP A C 1
ATOM 693 O O . ASP A 1 91 ? -3.891 8.489 2.806 1.00 96.25 91 ASP A O 1
ATOM 697 N N . LEU A 1 92 ? -4.355 9.448 4.779 1.00 97.06 92 LEU A N 1
ATOM 698 C CA . LEU A 1 92 ? -5.520 8.627 5.111 1.00 97.06 92 LEU A CA 1
ATOM 699 C C . LEU A 1 92 ? -6.851 9.299 4.750 1.00 97.06 92 LEU A C 1
ATOM 701 O O . LEU A 1 92 ? -7.898 8.682 4.939 1.00 97.06 92 LEU A O 1
ATOM 705 N N . GLU A 1 93 ? -6.839 10.525 4.220 1.00 95.06 93 GLU A N 1
ATOM 706 C CA . GLU A 1 93 ? -8.056 11.298 3.942 1.00 95.06 93 GLU A CA 1
ATOM 707 C C . GLU A 1 93 ? -9.022 10.525 3.026 1.00 95.06 93 GLU A C 1
ATOM 709 O O . GLU A 1 93 ? -10.196 10.344 3.354 1.00 95.06 93 GLU A O 1
ATOM 714 N N . GLY A 1 94 ? -8.510 9.971 1.921 1.00 93.19 94 GLY A N 1
ATOM 715 C CA . GLY A 1 94 ? -9.310 9.158 0.999 1.00 93.19 94 GLY A CA 1
ATOM 716 C C . GLY A 1 94 ? -9.902 7.909 1.660 1.00 93.19 94 GLY A C 1
ATOM 717 O O . GLY A 1 94 ? -11.058 7.564 1.418 1.00 93.19 94 GLY A O 1
ATOM 718 N N . TYR A 1 95 ? -9.140 7.260 2.546 1.00 94.81 95 TYR A N 1
ATOM 719 C CA . TYR A 1 95 ? -9.618 6.086 3.275 1.00 94.81 95 TYR A CA 1
ATOM 720 C C . TYR A 1 95 ? -10.711 6.455 4.286 1.00 94.81 95 TYR A C 1
ATOM 722 O O . TYR A 1 95 ? -11.690 5.728 4.450 1.00 94.81 95 TYR A O 1
ATOM 730 N N . LEU A 1 96 ? -10.594 7.614 4.933 1.00 95.12 96 LEU A N 1
ATOM 731 C CA . LEU A 1 96 ? -11.587 8.104 5.883 1.00 95.12 96 LEU A CA 1
ATOM 732 C C . LEU A 1 96 ? -12.936 8.413 5.233 1.00 95.12 96 LEU A C 1
ATOM 734 O O . LEU A 1 96 ? -13.963 8.102 5.844 1.00 95.12 96 LEU A O 1
ATOM 738 N N . TYR A 1 97 ? -12.936 8.968 4.015 1.00 93.88 97 TYR A N 1
ATOM 739 C CA . TYR A 1 97 ? -14.163 9.152 3.234 1.00 93.88 97 TYR A CA 1
ATOM 740 C C . TYR A 1 97 ? -14.805 7.809 2.882 1.00 93.88 97 TYR A C 1
ATOM 742 O O . TYR A 1 97 ? -16.000 7.629 3.095 1.00 93.88 97 TYR A O 1
ATOM 750 N N . TYR A 1 98 ? -14.006 6.831 2.443 1.00 93.69 98 TYR A N 1
ATOM 751 C CA . TYR A 1 98 ? -14.500 5.478 2.183 1.00 93.69 98 TYR A CA 1
ATOM 752 C C . TYR A 1 98 ? -15.170 4.865 3.422 1.00 93.69 98 TYR A C 1
ATOM 754 O O . TYR A 1 98 ? -16.277 4.345 3.340 1.00 93.69 98 TYR A O 1
ATOM 762 N N . LEU A 1 99 ? -14.540 4.950 4.595 1.00 94.38 99 LEU A N 1
ATOM 763 C CA . LEU A 1 99 ? -15.116 4.401 5.826 1.00 94.38 99 LEU A CA 1
ATOM 764 C C . LEU A 1 99 ? -16.406 5.127 6.240 1.00 94.38 99 LEU A C 1
ATOM 766 O O . LEU A 1 99 ? -17.313 4.495 6.783 1.00 94.38 99 LEU A O 1
ATOM 770 N N . GLU A 1 100 ? -16.500 6.434 5.977 1.00 95.69 100 GLU A N 1
ATOM 771 C CA . GLU A 1 100 ? -17.722 7.211 6.211 1.00 95.69 100 GLU A CA 1
ATOM 772 C C . GLU A 1 100 ? -18.893 6.702 5.378 1.00 95.69 100 GLU A C 1
ATOM 774 O O . GLU A 1 100 ? -19.969 6.449 5.920 1.00 95.69 100 GLU A O 1
ATOM 779 N N . ASP A 1 101 ? -18.662 6.504 4.080 1.00 95.31 101 ASP A N 1
ATOM 780 C CA . ASP A 1 101 ? -19.675 6.045 3.129 1.00 95.31 101 ASP A CA 1
ATOM 781 C C . ASP A 1 101 ? -20.200 4.643 3.480 1.00 95.31 101 ASP A C 1
ATOM 783 O O . ASP A 1 101 ? -21.361 4.320 3.221 1.00 95.31 101 ASP A O 1
ATOM 787 N N . PHE A 1 102 ? -19.370 3.821 4.129 1.00 93.56 102 PHE A N 1
ATOM 788 C CA . PHE A 1 102 ? -19.744 2.502 4.647 1.00 93.56 102 PHE A CA 1
ATOM 789 C C . PHE A 1 102 ? -20.347 2.536 6.062 1.00 93.56 102 PHE A C 1
ATOM 791 O O . PHE A 1 102 ? -20.648 1.486 6.634 1.00 93.56 102 PHE A O 1
ATOM 798 N N . GLY A 1 103 ? -20.575 3.725 6.624 1.00 95.50 103 GLY A N 1
ATOM 799 C CA . GLY A 1 103 ? -21.285 3.915 7.888 1.00 95.50 103 GLY A CA 1
ATOM 800 C C . GLY A 1 103 ? -20.457 3.624 9.140 1.00 95.50 103 GLY A C 1
ATOM 801 O O . GLY A 1 103 ? -21.036 3.424 10.209 1.00 95.50 103 GLY A O 1
ATOM 802 N N . VAL A 1 104 ? -19.125 3.600 9.034 1.00 96.31 104 VAL A N 1
ATOM 803 C CA . VAL A 1 104 ? -18.240 3.433 10.195 1.00 96.31 104 VAL A CA 1
ATOM 804 C C . VAL A 1 104 ? -18.309 4.686 11.066 1.00 96.31 104 VAL A C 1
ATOM 806 O O . VAL A 1 104 ? -18.191 5.815 10.578 1.00 96.31 104 VAL A O 1
ATOM 809 N N . SER A 1 105 ? -18.499 4.509 12.375 1.00 97.31 105 SER A N 1
ATOM 810 C CA . SER A 1 105 ? -18.661 5.649 13.277 1.00 97.31 105 SER A CA 1
ATOM 811 C C . SER A 1 105 ? -17.385 6.491 13.364 1.00 97.31 105 SER A C 1
ATOM 813 O O . SER A 1 105 ? -16.271 5.995 13.209 1.00 97.31 105 SER A O 1
ATOM 815 N N . GLU A 1 106 ? -17.521 7.785 13.656 1.00 96.25 106 GLU A N 1
ATOM 816 C CA . GLU A 1 106 ? -16.368 8.677 13.852 1.00 96.25 106 GLU A CA 1
ATOM 817 C C . GLU A 1 106 ? -15.405 8.153 14.933 1.00 96.25 106 GLU A C 1
ATOM 819 O O . GLU A 1 106 ? -14.189 8.214 14.770 1.00 96.25 106 GLU A O 1
ATOM 824 N N . ALA A 1 107 ? -15.936 7.577 16.017 1.00 97.00 107 ALA A N 1
ATOM 825 C CA . ALA A 1 107 ? -15.126 6.995 17.083 1.00 97.00 107 ALA A CA 1
ATOM 826 C C . ALA A 1 107 ? -14.279 5.809 16.590 1.00 97.00 107 ALA A C 1
ATOM 828 O O . ALA A 1 107 ? -13.088 5.748 16.894 1.00 97.00 107 ALA A O 1
ATOM 829 N N . GLU A 1 108 ? -14.867 4.902 15.806 1.00 96.75 108 GLU A N 1
ATOM 830 C CA . GLU A 1 108 ? -14.158 3.761 15.212 1.00 96.75 108 GLU A CA 1
ATOM 831 C C . GLU A 1 108 ? -13.135 4.218 14.169 1.00 96.75 108 GLU A C 1
ATOM 833 O O . GLU A 1 108 ? -11.997 3.750 14.187 1.00 96.75 108 GLU A O 1
ATOM 838 N N . ARG A 1 109 ? -13.490 5.188 13.313 1.00 96.62 109 ARG A N 1
ATOM 839 C CA . ARG A 1 109 ? -12.561 5.784 12.339 1.00 96.62 109 ARG A CA 1
ATOM 840 C C . ARG A 1 109 ? -11.356 6.418 13.030 1.00 96.62 109 ARG A C 1
ATOM 842 O O . ARG A 1 109 ? -10.221 6.167 12.635 1.00 96.62 109 ARG A O 1
ATOM 849 N N . ASN A 1 110 ? -11.582 7.176 14.103 1.00 96.38 110 ASN A N 1
ATOM 850 C CA . ASN A 1 110 ? -10.508 7.788 14.884 1.00 96.38 110 ASN A CA 1
ATOM 851 C C . ASN A 1 110 ? -9.596 6.736 15.525 1.00 96.38 110 ASN A C 1
ATOM 853 O O . ASN A 1 110 ? -8.377 6.884 15.486 1.00 96.38 110 ASN A O 1
ATOM 857 N N . GLN A 1 111 ? -10.161 5.665 16.092 1.00 96.75 111 GLN A N 1
ATOM 858 C CA . GLN A 1 111 ? -9.371 4.562 16.646 1.00 96.75 111 GLN A CA 1
ATOM 859 C C . GLN A 1 111 ? -8.521 3.881 15.572 1.00 96.75 111 GLN A C 1
ATOM 861 O O . GLN A 1 111 ? -7.319 3.712 15.773 1.00 96.75 111 GLN A O 1
ATOM 866 N N . LEU A 1 112 ? -9.125 3.557 14.426 1.00 95.56 112 LEU A N 1
ATOM 867 C CA . LEU A 1 112 ? -8.429 2.942 13.302 1.00 95.56 112 LEU A CA 1
ATOM 868 C C . LEU A 1 112 ? -7.274 3.820 12.817 1.00 95.56 112 LEU A C 1
ATOM 870 O O . LEU A 1 112 ? -6.152 3.337 12.710 1.00 95.56 112 LEU A O 1
ATOM 874 N N . VAL A 1 113 ? -7.508 5.118 12.604 1.00 96.38 113 VAL A N 1
ATOM 875 C CA . VAL A 1 113 ? -6.456 6.064 12.202 1.00 96.38 113 VAL A CA 1
ATOM 876 C C . VAL A 1 113 ? -5.292 6.046 13.183 1.00 96.38 113 VAL A C 1
ATOM 878 O O . VAL A 1 113 ? -4.148 5.922 12.757 1.00 96.38 113 VAL A O 1
ATOM 881 N N . GLN A 1 114 ? -5.550 6.123 14.491 1.00 96.56 114 GLN A N 1
ATOM 882 C CA . GLN A 1 114 ? -4.465 6.088 15.477 1.00 96.56 114 GLN A CA 1
ATOM 883 C C . GLN A 1 114 ? -3.674 4.775 15.412 1.00 96.56 114 GLN A C 1
ATOM 885 O O . GLN A 1 114 ? -2.447 4.799 15.514 1.00 96.56 114 GLN A O 1
ATOM 890 N N . SER A 1 115 ? -4.347 3.643 15.192 1.00 95.38 115 SER A N 1
ATOM 891 C CA . SER A 1 115 ? -3.682 2.355 14.988 1.00 95.38 115 SER A CA 1
ATOM 892 C C . SER A 1 115 ? -2.825 2.336 13.721 1.00 95.38 115 SER A C 1
ATOM 894 O O . SER A 1 115 ? -1.671 1.928 13.795 1.00 95.38 115 SER A O 1
ATOM 896 N N . LEU A 1 116 ? -3.332 2.819 12.583 1.00 95.81 116 LEU A N 1
ATOM 897 C CA . LEU A 1 116 ? -2.586 2.859 11.317 1.00 95.81 116 LEU A CA 1
ATOM 898 C C . LEU A 1 116 ? -1.365 3.777 11.397 1.00 95.81 116 LEU A C 1
ATOM 900 O O . LEU A 1 116 ? -0.275 3.399 10.969 1.00 95.81 116 LEU A O 1
ATOM 904 N N . LEU A 1 117 ? -1.518 4.957 12.007 1.00 96.56 117 LEU A N 1
ATOM 905 C CA . LEU A 1 117 ? -0.403 5.872 12.244 1.00 96.56 117 LEU A CA 1
ATOM 906 C C . LEU A 1 117 ? 0.666 5.212 13.125 1.00 96.56 117 LEU A C 1
ATOM 908 O O . LEU A 1 117 ? 1.851 5.301 12.805 1.00 96.56 117 LEU A O 1
ATOM 912 N N . ALA A 1 118 ? 0.266 4.502 14.185 1.00 94.88 118 ALA A N 1
ATOM 913 C CA . ALA A 1 118 ? 1.193 3.777 15.050 1.00 94.88 118 ALA A CA 1
ATOM 914 C C . ALA A 1 118 ? 1.89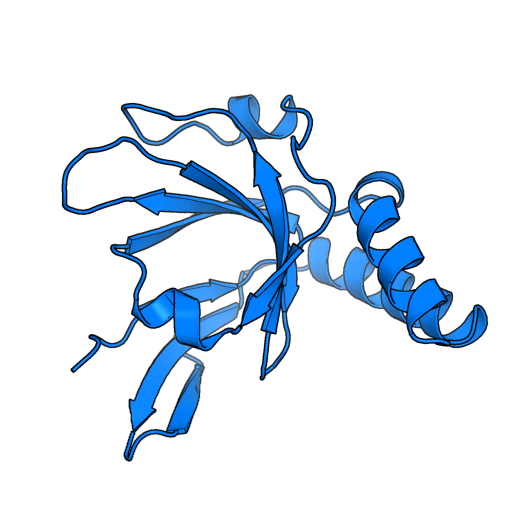3 2.615 14.321 1.00 94.88 118 ALA A C 1
ATOM 916 O O . ALA A 1 118 ? 3.113 2.487 14.417 1.00 94.88 118 ALA A O 1
ATOM 917 N N . PHE A 1 119 ? 1.162 1.806 13.546 1.00 92.81 119 PHE A N 1
ATOM 918 C CA . PHE A 1 119 ? 1.750 0.719 12.756 1.00 92.81 119 PHE A CA 1
ATOM 919 C C . PHE A 1 119 ? 2.709 1.234 11.682 1.00 92.81 119 PHE A C 1
ATOM 921 O O . PHE A 1 119 ? 3.752 0.628 11.452 1.00 92.81 119 PHE A O 1
ATOM 928 N N . SER A 1 120 ? 2.432 2.389 11.076 1.00 95.06 120 SER A N 1
ATOM 929 C CA . SER A 1 120 ? 3.331 2.979 10.075 1.00 95.06 120 SER A CA 1
ATOM 930 C C . SER A 1 120 ? 4.670 3.470 10.634 1.00 95.06 120 SER A C 1
ATOM 932 O O . SER A 1 120 ? 5.602 3.737 9.881 1.00 95.06 120 SER A O 1
ATOM 934 N N . GLN A 1 121 ? 4.774 3.601 11.958 1.00 92.69 121 GLN A N 1
ATOM 935 C CA . GLN A 1 121 ? 6.023 3.918 12.652 1.00 92.69 121 GLN A CA 1
ATOM 936 C C . GLN A 1 121 ? 6.780 2.658 13.086 1.00 92.69 121 GLN A C 1
ATOM 938 O O . GLN A 1 121 ? 7.907 2.761 13.570 1.00 92.69 121 GLN A O 1
ATOM 943 N N . SER A 1 122 ? 6.160 1.481 12.974 1.00 76.81 122 SER A N 1
ATOM 944 C CA . SER A 1 122 ? 6.755 0.234 13.435 1.00 76.81 122 SER A CA 1
ATOM 945 C C . SER A 1 122 ? 7.633 -0.393 12.352 1.00 76.81 122 SER A C 1
ATOM 947 O O . SER A 1 122 ? 7.178 -0.716 11.260 1.00 76.81 122 SER A O 1
ATOM 949 N N . GLU A 1 123 ? 8.909 -0.567 12.687 1.00 74.00 123 GLU A N 1
ATOM 950 C CA . GLU A 1 123 ? 9.871 -1.385 11.951 1.00 74.00 123 GLU A CA 1
ATOM 951 C C . GLU A 1 123 ? 10.291 -2.581 12.823 1.00 74.00 123 GLU A C 1
ATOM 953 O O . GLU A 1 123 ? 10.327 -2.455 14.055 1.00 74.00 123 GLU A O 1
ATOM 958 N N . PRO A 1 124 ? 10.664 -3.734 12.233 1.00 89.50 124 PRO A N 1
ATOM 959 C CA . PRO A 1 124 ? 10.804 -4.022 10.796 1.00 89.50 124 PRO A CA 1
ATOM 960 C C . PRO A 1 124 ? 9.476 -4.401 10.098 1.00 89.50 124 PRO A C 1
ATOM 962 O O . PRO A 1 124 ? 8.503 -4.701 10.789 1.00 89.50 124 PRO A O 1
ATOM 965 N N . PRO A 1 125 ? 9.441 -4.454 8.747 1.00 93.69 125 PRO A N 1
ATOM 966 C CA . PRO A 1 125 ? 8.304 -4.989 7.994 1.00 93.69 125 PRO A CA 1
ATOM 967 C C . PRO A 1 125 ? 7.941 -6.421 8.407 1.00 93.69 125 PRO A C 1
ATOM 969 O O . PRO A 1 125 ? 8.819 -7.227 8.735 1.00 93.69 125 PRO A O 1
ATOM 972 N N . ILE A 1 126 ? 6.652 -6.756 8.325 1.00 94.00 126 ILE A N 1
ATOM 973 C CA . ILE A 1 126 ? 6.160 -8.119 8.544 1.00 94.00 126 ILE A CA 1
ATOM 974 C C . ILE A 1 126 ? 6.417 -8.933 7.279 1.00 94.00 126 ILE A C 1
ATOM 976 O O . ILE A 1 126 ? 5.914 -8.609 6.205 1.00 94.00 126 ILE A O 1
ATOM 980 N N . LYS A 1 127 ? 7.183 -10.015 7.398 1.00 95.25 127 LYS A N 1
ATOM 981 C CA . LYS A 1 127 ? 7.505 -10.888 6.268 1.00 95.25 127 LYS A CA 1
ATOM 982 C C . LYS A 1 127 ? 6.411 -11.934 6.099 1.00 95.25 127 LYS A C 1
ATOM 984 O O . LYS A 1 127 ? 6.282 -12.824 6.931 1.00 95.25 127 LYS A O 1
ATOM 989 N N . LEU A 1 128 ? 5.646 -11.858 5.017 1.00 95.12 128 LEU A N 1
ATOM 990 C CA . LEU A 1 128 ? 4.571 -12.797 4.702 1.00 95.12 128 LEU A CA 1
ATOM 991 C C . LEU A 1 128 ? 4.870 -13.584 3.427 1.00 95.12 128 LEU A C 1
ATOM 993 O O . LEU A 1 128 ? 5.571 -13.104 2.538 1.00 95.12 128 LEU A O 1
ATOM 997 N N . ARG A 1 129 ? 4.321 -14.792 3.335 1.00 94.94 129 ARG A N 1
ATOM 998 C CA . ARG A 1 129 ? 4.141 -15.550 2.100 1.00 94.94 129 ARG A CA 1
ATOM 999 C C . ARG A 1 129 ? 2.651 -15.685 1.826 1.00 94.94 129 ARG A C 1
ATOM 1001 O O . ARG A 1 129 ? 1.908 -16.153 2.690 1.00 94.94 129 ARG A O 1
ATOM 1008 N N . LEU A 1 130 ? 2.247 -15.281 0.629 1.00 94.12 130 LEU A N 1
ATOM 1009 C CA . LEU A 1 130 ? 0.896 -15.408 0.102 1.00 94.12 130 LEU A CA 1
ATOM 1010 C C . LEU A 1 130 ? 0.863 -16.555 -0.909 1.00 94.12 130 LEU A C 1
ATOM 1012 O O . LEU A 1 130 ? 1.719 -16.623 -1.791 1.00 94.12 130 LEU A O 1
ATOM 1016 N N . GLU A 1 131 ? -0.121 -17.442 -0.815 1.00 93.69 131 GLU A N 1
ATOM 1017 C CA . GLU A 1 131 ? -0.314 -18.529 -1.780 1.00 93.69 131 GLU A CA 1
ATOM 1018 C C . GLU A 1 131 ? -1.782 -18.962 -1.872 1.00 93.69 131 GLU A C 1
ATOM 1020 O O . GLU A 1 131 ? -2.544 -18.809 -0.919 1.00 93.69 131 GLU A O 1
ATOM 1025 N N . LEU A 1 132 ? -2.184 -19.514 -3.023 1.00 92.19 132 LEU A N 1
ATOM 1026 C CA . LEU A 1 132 ? -3.482 -20.177 -3.178 1.00 92.19 132 LEU A CA 1
ATOM 1027 C C . LEU A 1 132 ? -3.327 -21.677 -2.918 1.00 92.19 132 LEU A C 1
ATOM 1029 O O . LEU A 1 132 ? -2.683 -22.380 -3.699 1.00 92.19 132 LEU A O 1
ATOM 1033 N N . VAL A 1 133 ? -3.976 -22.174 -1.867 1.00 91.75 133 VAL A N 1
ATOM 1034 C CA . VAL A 1 133 ? -4.064 -23.603 -1.535 1.00 91.75 133 VAL A CA 1
ATOM 1035 C C . VAL A 1 133 ? -5.532 -23.999 -1.597 1.00 91.75 133 VAL A C 1
ATOM 1037 O O . VAL A 1 133 ? -6.357 -23.394 -0.923 1.00 91.75 133 VAL A O 1
ATOM 1040 N N . ASP A 1 134 ? -5.875 -24.973 -2.443 1.00 90.38 134 ASP A N 1
ATOM 1041 C CA . ASP A 1 134 ? -7.263 -25.413 -2.661 1.00 90.38 134 ASP A CA 1
ATOM 1042 C C . ASP A 1 134 ? -8.244 -24.268 -3.012 1.00 90.38 134 ASP A C 1
ATOM 1044 O O . ASP A 1 134 ? -9.410 -24.287 -2.630 1.00 90.38 134 ASP A O 1
ATOM 1048 N N . ASN A 1 135 ? -7.772 -23.279 -3.787 1.00 86.62 135 ASN A N 1
ATOM 1049 C CA . ASN A 1 135 ? -8.476 -22.033 -4.142 1.00 86.62 135 ASN A CA 1
ATOM 1050 C C . ASN A 1 135 ? -8.772 -21.082 -2.966 1.00 86.62 135 ASN A C 1
ATOM 1052 O O . ASN A 1 135 ? -9.545 -20.140 -3.130 1.00 86.62 135 ASN A O 1
ATOM 1056 N N . GLU A 1 136 ? -8.134 -21.275 -1.814 1.00 90.44 136 GLU A N 1
ATOM 1057 C CA . GLU A 1 136 ? -8.191 -20.346 -0.688 1.00 90.44 136 GLU A CA 1
ATOM 1058 C C . GLU A 1 136 ? -6.859 -19.608 -0.532 1.00 90.44 136 GLU A C 1
ATOM 1060 O O . GLU A 1 136 ? -5.783 -20.208 -0.601 1.00 90.44 136 GLU A O 1
ATOM 1065 N N . LEU A 1 137 ? -6.931 -18.291 -0.314 1.00 92.31 137 LEU A N 1
ATOM 1066 C CA . LEU A 1 137 ? -5.755 -17.478 -0.022 1.00 92.31 137 LEU A CA 1
ATOM 1067 C C . LEU A 1 137 ? -5.241 -17.805 1.382 1.00 92.31 137 LEU A C 1
ATOM 1069 O O . LEU A 1 137 ? -5.930 -17.587 2.384 1.00 92.31 137 LEU A O 1
ATOM 1073 N N . GLN A 1 138 ? -4.008 -18.292 1.447 1.00 94.12 138 GLN A N 1
ATOM 1074 C CA . GLN A 1 138 ? -3.283 -18.500 2.689 1.00 94.12 138 GLN A CA 1
ATOM 1075 C C . GLN A 1 138 ? -2.193 -17.447 2.852 1.00 94.12 138 GLN A C 1
ATOM 1077 O O . GLN A 1 138 ? -1.504 -17.078 1.901 1.00 94.12 138 GLN A O 1
ATOM 1082 N N . MET A 1 139 ? -2.046 -16.978 4.090 1.00 94.38 139 MET A N 1
ATOM 1083 C CA . MET A 1 139 ? -0.972 -16.089 4.512 1.00 94.38 139 MET A CA 1
ATOM 1084 C C . MET A 1 139 ? -0.181 -16.783 5.608 1.00 94.38 139 MET A C 1
ATOM 1086 O O . MET A 1 139 ? -0.749 -17.179 6.627 1.00 94.38 139 MET A O 1
ATOM 1090 N N . THR A 1 140 ? 1.123 -16.909 5.413 1.00 95.00 140 THR A N 1
ATOM 1091 C CA . THR A 1 140 ? 2.034 -17.461 6.417 1.00 95.00 140 THR A CA 1
ATOM 1092 C C . THR A 1 140 ? 3.133 -16.457 6.714 1.00 95.00 140 THR A C 1
ATOM 1094 O O . THR A 1 140 ? 3.652 -15.811 5.808 1.00 95.00 140 THR A O 1
ATOM 1097 N N . GLU A 1 141 ? 3.477 -16.279 7.987 1.00 94.50 141 GLU A N 1
ATOM 1098 C CA . GLU A 1 141 ? 4.642 -15.474 8.353 1.00 94.50 141 GLU A CA 1
ATOM 1099 C C . GLU A 1 141 ? 5.918 -16.243 7.988 1.00 94.50 141 GLU A C 1
ATOM 1101 O O . GLU A 1 141 ? 6.015 -17.452 8.215 1.00 94.50 141 GLU A O 1
ATOM 1106 N N . ARG A 1 142 ? 6.881 -15.551 7.378 1.00 94.06 142 ARG A N 1
ATOM 1107 C CA . ARG A 1 142 ? 8.184 -16.110 7.012 1.00 94.06 142 ARG A CA 1
ATOM 1108 C C . ARG A 1 142 ? 9.188 -15.850 8.128 1.00 94.06 142 ARG A C 1
ATOM 1110 O O . ARG A 1 142 ? 9.273 -14.737 8.644 1.00 94.06 142 ARG A O 1
ATOM 1117 N N . ASP A 1 143 ? 9.998 -16.859 8.438 1.00 81.19 143 ASP A N 1
ATOM 1118 C CA . ASP A 1 143 ? 11.140 -16.693 9.338 1.00 81.19 143 ASP A CA 1
ATOM 1119 C C . ASP A 1 143 ? 12.143 -15.661 8.783 1.00 81.19 143 ASP A C 1
ATOM 1121 O O . ASP A 1 143 ? 12.264 -15.470 7.568 1.00 81.19 143 ASP A O 1
ATOM 1125 N N . LYS A 1 144 ? 12.831 -14.971 9.704 1.00 58.59 144 LYS A N 1
ATOM 1126 C CA . LYS A 1 144 ? 13.706 -13.817 9.432 1.00 58.59 144 LYS A CA 1
ATOM 1127 C C . LYS A 1 144 ? 14.775 -14.053 8.372 1.00 58.59 144 LYS A C 1
ATOM 1129 O O . LYS A 1 144 ? 15.526 -15.043 8.489 1.00 58.59 144 LYS A O 1
#

Secondary structure (DSSP, 8-state):
-PPPEEEEE-TTEEEEE--TT-S-EEEEEEEEE-SSEEEEEEEEEEESSPPPHHHHTTPPPSEEEEEEEGGGGGTSS-EEEEEE----TGGGHHHHHHHHHTT--HHHHHHHHHHHHHHTT--SPEEEEEEEETTEEEEEEPP-

Sequence (144 aa):
MSNPLDLDVLWGGYYASIPKDGSGISVFRLLDFTRDAYHAALYGETFTTMPALDDLVSLAPWLGHAPIALDSLLNEDDVQLIGGKPLSLDDLEGYLYYLEDFGVSEAERNQLVQSLLAFSQSEPPIKLRLELVDNELQMTERDK

Radius of gyration: 15.21 Å; chains: 1; bounding box: 36×39×37 Å